Protein AF-A0A1B1A3A9-F1 (afdb_monomer)

Sequence (89 aa):
MTLRALIAGVSLCLIGQTALAEKPLADLIAESVGYVHVREGVILVEDEYDEYICRLNATDAAFDAKAAGQEIPEGALTSTCILLEEFDK

Organism: NCBI:txid1265309

Radius of gyration: 22.46 Å; Cα contacts (8 Å, |Δi|>4): 109; chains: 1; bounding box: 81×42×32 Å

Secondary structure (DSSP, 8-state):
------------------------HHHHHHH-SEEEEEETTEEEEE-SS-EEEEEEEE-HHHHHHHHTTPPPPTTSEEEEEEEHHHHT-

Solvent-accessible surface area (backbone atoms only — not comparable to full-atom values): 5638 Å² total; per-residue (Å²): 141,82,88,79,88,79,88,77,75,84,78,78,80,77,71,72,77,77,74,71,80,65,63,55,66,72,58,53,63,74,57,33,78,46,71,47,83,76,50,94,52,29,35,39,38,32,40,94,86,53,48,32,40,30,42,49,48,71,40,68,63,28,54,52,21,55,76,71,73,45,79,60,54,88,80,24,61,48,72,51,47,44,50,47,83,60,74,82,110

pLDDT: mean 81.2, std 17.97, range [38.97, 96.75]

Structure (mmCIF, N/CA/C/O backbone):
data_AF-A0A1B1A3A9-F1
#
_entry.id   AF-A0A1B1A3A9-F1
#
loop_
_atom_site.group_PDB
_atom_site.id
_atom_site.type_symbol
_atom_site.label_atom_id
_atom_site.label_alt_id
_atom_site.label_comp_id
_atom_site.label_asym_id
_atom_site.label_entity_id
_atom_site.label_seq_id
_atom_site.pdbx_PDB_ins_code
_atom_site.Cartn_x
_atom_site.Cartn_y
_atom_site.Cartn_z
_atom_site.occupancy
_atom_site.B_iso_or_equiv
_atom_site.auth_seq_id
_atom_site.auth_comp_id
_atom_site.auth_asym_id
_atom_site.auth_atom_id
_atom_site.pdbx_PDB_model_num
ATOM 1 N N . MET A 1 1 ? 60.675 30.164 9.360 1.00 38.97 1 MET A N 1
ATOM 2 C CA . MET A 1 1 ? 59.743 29.330 8.572 1.00 38.97 1 MET A CA 1
ATOM 3 C C . MET A 1 1 ? 58.485 29.157 9.402 1.00 38.97 1 MET A C 1
ATOM 5 O O . MET A 1 1 ? 58.521 28.431 10.384 1.00 38.97 1 MET A O 1
ATOM 9 N N . THR A 1 2 ? 57.430 29.909 9.097 1.00 41.41 2 THR A N 1
ATOM 10 C CA . THR A 1 2 ? 56.159 29.874 9.832 1.00 41.41 2 THR A CA 1
ATOM 11 C C . THR A 1 2 ? 55.054 29.339 8.929 1.00 41.41 2 THR A C 1
ATOM 13 O O . THR A 1 2 ? 54.885 29.750 7.784 1.00 41.41 2 THR A O 1
ATOM 16 N N . LEU A 1 3 ? 54.377 28.348 9.494 1.00 45.72 3 LEU A N 1
ATOM 17 C CA . LEU A 1 3 ? 53.375 27.444 8.954 1.00 45.72 3 LEU A CA 1
ATOM 18 C C . LEU A 1 3 ? 52.162 28.200 8.380 1.00 45.72 3 LEU A C 1
ATOM 20 O O . LEU A 1 3 ? 51.558 29.017 9.074 1.00 45.72 3 LEU A O 1
ATOM 24 N N . ARG A 1 4 ? 51.768 27.899 7.137 1.00 50.22 4 ARG A N 1
ATOM 25 C CA . ARG A 1 4 ? 50.453 28.263 6.587 1.00 50.22 4 ARG A CA 1
ATOM 26 C C . ARG A 1 4 ? 49.685 26.982 6.290 1.00 50.22 4 ARG A C 1
ATOM 28 O O . ARG A 1 4 ? 49.932 26.320 5.289 1.00 50.22 4 ARG A O 1
ATOM 35 N N . ALA A 1 5 ? 48.789 26.638 7.208 1.00 57.97 5 ALA A N 1
ATOM 36 C CA . ALA A 1 5 ? 47.772 25.622 7.007 1.00 57.97 5 ALA A CA 1
ATOM 37 C C . ALA A 1 5 ? 46.761 26.131 5.968 1.00 57.97 5 ALA A C 1
ATOM 39 O O . ALA A 1 5 ? 46.157 27.186 6.153 1.00 57.97 5 ALA A O 1
ATOM 40 N N . LEU A 1 6 ? 46.589 25.384 4.881 1.00 53.75 6 LEU A N 1
ATOM 41 C CA . LEU A 1 6 ? 45.508 25.561 3.915 1.00 53.75 6 LEU A CA 1
ATOM 42 C C . LEU A 1 6 ? 44.676 24.280 3.945 1.00 53.75 6 LEU A C 1
ATOM 44 O O . LEU A 1 6 ? 45.002 23.289 3.300 1.00 53.75 6 LEU A O 1
ATOM 48 N N . ILE A 1 7 ? 43.628 24.306 4.766 1.00 60.81 7 ILE A N 1
ATOM 49 C CA . ILE A 1 7 ? 42.534 23.339 4.726 1.00 60.81 7 ILE A CA 1
ATOM 50 C C . ILE A 1 7 ? 41.599 23.837 3.625 1.00 60.81 7 ILE A C 1
ATOM 52 O O . ILE A 1 7 ? 40.941 24.861 3.795 1.00 60.81 7 ILE A O 1
ATOM 56 N N . ALA A 1 8 ? 41.572 23.151 2.485 1.00 57.16 8 ALA A N 1
ATOM 57 C CA . ALA A 1 8 ? 40.638 23.437 1.405 1.00 57.16 8 ALA A CA 1
ATOM 58 C C . ALA A 1 8 ? 39.692 22.244 1.223 1.00 57.16 8 ALA A C 1
ATOM 60 O O . ALA A 1 8 ? 40.073 21.216 0.676 1.00 57.16 8 ALA A O 1
ATOM 61 N N . GLY A 1 9 ? 38.482 22.429 1.759 1.00 51.88 9 GLY A N 1
ATOM 62 C CA . GLY A 1 9 ? 37.194 21.891 1.313 1.00 51.88 9 GLY A CA 1
ATOM 63 C C . GLY A 1 9 ? 37.137 20.446 0.829 1.00 51.88 9 GLY A C 1
ATOM 64 O O . GLY A 1 9 ? 37.358 20.169 -0.345 1.00 51.88 9 GLY A O 1
ATOM 65 N N . VAL A 1 10 ? 36.678 19.553 1.707 1.00 61.28 10 VAL A N 1
ATOM 66 C CA . VAL A 1 10 ? 36.024 18.305 1.297 1.00 61.28 10 VAL A CA 1
ATOM 67 C C . VAL A 1 10 ? 34.841 18.680 0.404 1.00 61.28 10 VAL A C 1
ATOM 69 O O . VAL A 1 10 ? 33.885 19.307 0.860 1.00 61.28 10 VAL A O 1
ATOM 72 N N . SER A 1 11 ? 34.937 18.340 -0.880 1.00 56.34 11 SER A N 1
ATOM 73 C CA . SER A 1 11 ? 33.820 18.421 -1.814 1.00 56.34 11 SER A CA 1
ATOM 74 C C . SER A 1 11 ? 32.772 17.416 -1.342 1.00 56.34 11 SER A C 1
ATOM 76 O O . SER A 1 11 ? 32.970 16.203 -1.433 1.00 56.34 11 SER A O 1
ATOM 78 N N . LEU A 1 12 ? 31.709 17.932 -0.724 1.00 51.59 12 LEU A N 1
ATOM 79 C CA . LEU A 1 12 ? 30.560 17.156 -0.283 1.00 51.59 12 LEU A CA 1
ATOM 80 C C . LEU A 1 12 ? 29.959 16.518 -1.538 1.00 51.59 12 LEU A C 1
ATOM 82 O O . LEU A 1 12 ? 29.360 17.203 -2.366 1.00 51.59 12 LEU A O 1
ATOM 86 N N . CYS A 1 13 ? 30.181 15.216 -1.706 1.00 50.50 13 CYS A N 1
ATOM 87 C CA . CYS A 1 13 ? 29.519 14.410 -2.718 1.00 50.50 13 CYS A CA 1
ATOM 88 C C . CYS A 1 13 ? 28.021 14.396 -2.402 1.00 50.50 13 CYS A C 1
ATOM 90 O O . CYS A 1 13 ? 27.530 13.497 -1.727 1.00 50.50 13 CYS A O 1
ATOM 92 N N . LEU A 1 14 ? 27.293 15.408 -2.873 1.00 53.94 14 LE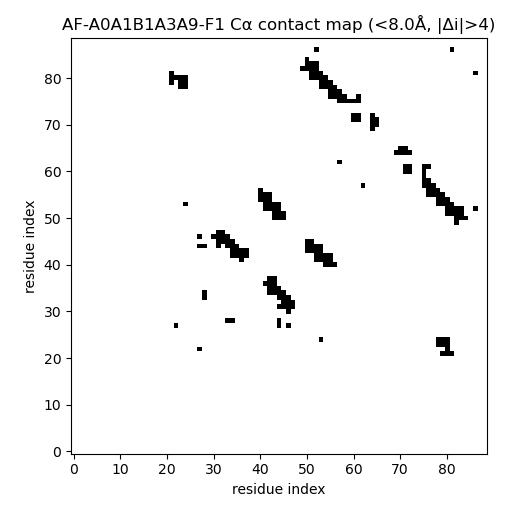U A N 1
ATOM 93 C CA . LEU A 1 14 ? 25.844 15.359 -3.006 1.00 53.94 14 LEU A CA 1
ATOM 94 C C . LEU A 1 14 ? 25.543 14.501 -4.243 1.00 53.94 14 LEU A C 1
ATOM 96 O O . LEU A 1 14 ? 25.131 14.993 -5.291 1.00 53.94 14 LEU A O 1
ATOM 100 N N . ILE A 1 15 ? 25.840 13.203 -4.150 1.00 58.06 15 ILE A N 1
ATOM 101 C CA . ILE A 1 15 ? 25.283 12.238 -5.091 1.00 58.06 15 ILE A CA 1
ATOM 102 C C . ILE A 1 15 ? 23.818 12.162 -4.696 1.00 58.06 15 ILE A C 1
ATOM 104 O O . ILE A 1 15 ? 23.482 11.688 -3.610 1.00 58.06 15 ILE A O 1
ATOM 108 N N . GLY A 1 16 ? 22.988 12.781 -5.533 1.00 44.84 16 GLY A N 1
ATOM 109 C CA . GLY A 1 16 ? 21.554 12.863 -5.350 1.00 44.84 16 GLY A CA 1
ATOM 110 C C . GLY A 1 16 ? 21.005 11.488 -5.018 1.00 44.84 16 GLY A C 1
ATOM 111 O O . GLY A 1 16 ? 21.178 10.538 -5.777 1.00 44.84 16 GLY A O 1
ATOM 112 N N . GLN A 1 17 ? 20.344 11.399 -3.870 1.00 47.09 17 GLN A N 1
ATOM 113 C CA . GLN A 1 17 ? 19.340 10.375 -3.668 1.00 47.09 17 GLN A CA 1
ATOM 114 C C . GLN A 1 17 ? 18.320 10.612 -4.781 1.00 47.09 17 GLN A C 1
ATOM 116 O O . GLN A 1 17 ? 17.595 11.607 -4.758 1.00 47.09 17 GLN A O 1
ATOM 121 N N . THR A 1 18 ? 18.327 9.769 -5.812 1.00 46.81 18 THR A N 1
ATOM 122 C CA . THR A 1 18 ? 17.171 9.632 -6.688 1.00 46.81 18 THR A CA 1
ATOM 123 C C . THR A 1 18 ? 16.063 9.128 -5.782 1.00 46.81 18 THR A C 1
ATOM 125 O O . TH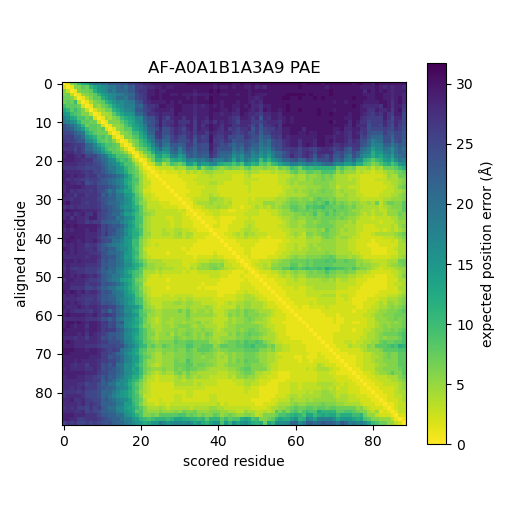R A 1 18 ? 15.981 7.936 -5.502 1.00 46.81 18 THR A O 1
ATOM 128 N N . ALA A 1 19 ? 15.288 10.057 -5.223 1.00 43.97 19 ALA A N 1
ATOM 129 C CA . ALA A 1 19 ? 14.005 9.741 -4.639 1.00 43.97 19 ALA A CA 1
ATOM 130 C C . ALA A 1 19 ? 13.188 9.159 -5.792 1.00 43.97 19 ALA A C 1
ATOM 132 O O . ALA A 1 19 ? 12.701 9.896 -6.650 1.00 43.97 19 ALA A O 1
ATOM 133 N N . LEU A 1 20 ? 13.183 7.832 -5.886 1.00 54.59 20 LEU A N 1
ATOM 134 C CA . LEU A 1 20 ? 12.306 7.103 -6.778 1.00 54.59 20 LEU A CA 1
ATOM 135 C C . LEU A 1 20 ? 10.904 7.520 -6.372 1.00 54.59 20 LEU A C 1
ATOM 137 O O . LEU A 1 20 ? 10.533 7.422 -5.203 1.00 54.59 20 LEU A O 1
ATOM 141 N N . ALA A 1 21 ? 10.199 8.152 -7.303 1.00 51.03 21 ALA A N 1
ATOM 142 C CA . ALA A 1 21 ? 8.866 8.646 -7.042 1.00 51.03 21 ALA A CA 1
ATOM 143 C C . ALA A 1 21 ? 7.997 7.435 -6.684 1.00 51.03 21 ALA A C 1
ATOM 145 O O . ALA A 1 21 ? 7.695 6.623 -7.556 1.00 51.03 21 ALA A O 1
ATOM 146 N N . GLU A 1 22 ? 7.647 7.294 -5.403 1.00 65.38 22 GLU A N 1
ATOM 147 C CA . GLU A 1 22 ? 6.694 6.285 -4.946 1.00 65.38 22 GLU A CA 1
ATOM 148 C C . GLU A 1 22 ? 5.385 6.518 -5.702 1.00 65.38 22 GLU A C 1
ATOM 150 O O . GLU A 1 22 ? 4.693 7.520 -5.496 1.00 65.38 22 GLU A O 1
ATOM 155 N N . LYS A 1 23 ? 5.074 5.617 -6.633 1.00 75.88 23 LYS A N 1
ATOM 156 C CA . LYS A 1 23 ? 3.831 5.675 -7.392 1.00 75.88 23 LYS A CA 1
ATOM 157 C C . LYS A 1 23 ? 2.687 5.301 -6.436 1.00 75.88 23 LYS A C 1
ATOM 159 O O . LYS A 1 23 ? 2.798 4.288 -5.736 1.00 75.88 23 LYS A O 1
ATOM 164 N N . PRO A 1 24 ? 1.609 6.100 -6.345 1.00 85.81 24 PRO A N 1
ATOM 165 C CA . PRO A 1 24 ? 0.478 5.768 -5.491 1.00 85.81 24 PRO A CA 1
ATOM 166 C C . PRO A 1 24 ? -0.091 4.393 -5.848 1.00 85.81 24 PRO A C 1
ATOM 168 O O . PRO A 1 24 ? -0.240 4.061 -7.022 1.00 85.81 24 PRO A O 1
ATOM 171 N N . LEU A 1 25 ? -0.474 3.606 -4.839 1.00 88.00 25 LEU A N 1
ATOM 172 C CA . LEU A 1 25 ? -1.051 2.276 -5.062 1.00 88.00 25 LEU A CA 1
ATOM 173 C C . LEU A 1 25 ? -2.265 2.313 -5.998 1.00 88.00 25 LEU A C 1
ATOM 175 O O . LEU A 1 25 ? -2.442 1.406 -6.801 1.00 88.00 25 LEU A O 1
ATOM 179 N N . ALA A 1 26 ? -3.109 3.342 -5.890 1.00 88.88 26 ALA A N 1
ATOM 180 C CA . ALA A 1 26 ? -4.289 3.475 -6.740 1.00 88.88 26 ALA A CA 1
ATOM 181 C C . ALA A 1 26 ? -3.922 3.521 -8.231 1.00 88.88 26 ALA A C 1
ATOM 183 O O . ALA A 1 26 ? -4.581 2.867 -9.037 1.00 88.88 26 ALA A O 1
ATOM 184 N N . ASP A 1 27 ? -2.844 4.228 -8.569 1.00 90.12 27 ASP A N 1
ATOM 185 C CA . ASP A 1 27 ? -2.354 4.346 -9.941 1.00 90.12 27 ASP A CA 1
ATOM 186 C C . ASP A 1 27 ? -1.741 3.019 -10.405 1.00 90.12 27 ASP A C 1
ATOM 188 O O . ASP A 1 27 ? -2.046 2.545 -11.496 1.00 90.12 27 ASP A O 1
ATOM 192 N N . LEU A 1 28 ? -0.960 2.361 -9.538 1.00 91.19 28 LEU A N 1
ATOM 193 C CA . LEU A 1 28 ? -0.390 1.038 -9.821 1.00 91.19 28 LEU A CA 1
ATOM 194 C C . LEU A 1 28 ? -1.469 -0.009 -10.103 1.00 91.19 28 LEU A C 1
ATOM 196 O O . LEU A 1 28 ? -1.347 -0.773 -11.050 1.00 91.19 28 LEU A O 1
ATOM 200 N N . ILE A 1 29 ? -2.549 -0.037 -9.321 1.00 90.31 29 ILE A N 1
ATOM 201 C CA . ILE A 1 29 ? -3.654 -0.975 -9.553 1.00 90.31 29 ILE A CA 1
ATOM 202 C C . ILE A 1 29 ? -4.410 -0.633 -10.841 1.00 90.31 29 ILE A C 1
ATOM 204 O O . ILE A 1 29 ? -4.797 -1.544 -11.572 1.00 90.31 29 ILE A O 1
ATOM 208 N N . ALA A 1 30 ? -4.615 0.652 -11.140 1.00 90.81 30 ALA A N 1
ATOM 209 C CA . ALA A 1 30 ? -5.306 1.078 -12.355 1.00 90.81 30 ALA A CA 1
ATOM 210 C C . ALA A 1 30 ? -4.540 0.714 -13.638 1.00 90.81 30 ALA A C 1
ATOM 212 O O . ALA A 1 30 ? -5.167 0.398 -14.648 1.00 90.81 30 ALA A O 1
ATOM 213 N N . GLU A 1 31 ? -3.209 0.749 -13.587 1.00 90.44 31 GLU A N 1
ATOM 214 C CA . GLU A 1 31 ? -2.317 0.427 -14.708 1.00 90.44 31 GLU A CA 1
ATOM 215 C C . GLU A 1 31 ? -1.840 -1.036 -14.703 1.00 90.44 31 GLU A C 1
ATOM 217 O O . GLU A 1 31 ? -1.179 -1.470 -15.645 1.00 90.44 31 GLU A O 1
ATOM 222 N N . SER A 1 32 ? -2.180 -1.809 -13.666 1.00 90.69 32 SER A N 1
ATOM 223 C CA . SER A 1 32 ? -1.712 -3.187 -13.526 1.00 90.69 32 SER A CA 1
ATOM 224 C C . SER A 1 32 ? -2.266 -4.117 -14.606 1.00 90.69 32 SER A C 1
ATOM 226 O O . SER A 1 32 ? -3.449 -4.086 -14.958 1.00 90.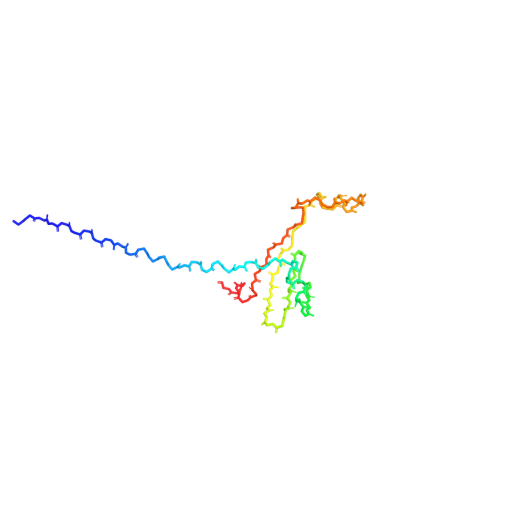69 32 SER A O 1
ATOM 228 N N . VAL A 1 33 ? -1.408 -5.022 -15.069 1.00 93.50 33 VAL A N 1
ATOM 229 C CA . VAL A 1 33 ? -1.805 -6.220 -15.819 1.00 93.50 33 VAL A CA 1
ATOM 230 C C . VAL A 1 33 ? -2.336 -7.279 -14.848 1.00 93.50 33 VAL A C 1
ATOM 232 O O . VAL A 1 33 ? -3.235 -8.055 -15.187 1.00 93.50 33 VAL A O 1
ATOM 235 N N . GLY A 1 34 ? -1.826 -7.283 -13.614 1.00 91.94 34 GLY A N 1
ATOM 236 C CA . GLY A 1 34 ? -2.295 -8.144 -12.541 1.00 91.94 34 GLY A CA 1
ATOM 237 C C . GLY A 1 34 ? -1.661 -7.817 -11.193 1.00 91.94 34 GLY A C 1
ATOM 238 O O . GLY A 1 34 ? -0.751 -7.002 -11.073 1.00 91.94 34 GLY A O 1
ATOM 239 N N . TYR A 1 35 ? -2.161 -8.471 -10.147 1.00 92.50 35 TYR A N 1
ATOM 240 C CA . TYR A 1 35 ? -1.529 -8.454 -8.834 1.00 92.50 35 TYR A CA 1
ATOM 241 C C . TYR A 1 35 ? -1.711 -9.801 -8.135 1.00 92.50 35 TYR A C 1
ATOM 243 O O . TYR A 1 35 ? -2.733 -10.477 -8.293 1.00 92.50 35 TYR A O 1
ATOM 251 N N . VAL A 1 36 ? -0.730 -10.182 -7.320 1.00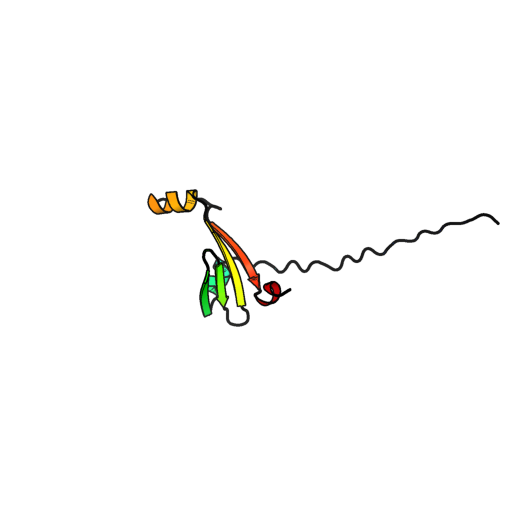 94.06 36 VAL A N 1
ATOM 252 C CA . VAL A 1 36 ? -0.747 -11.409 -6.523 1.00 94.06 36 VAL A CA 1
ATOM 253 C C . VAL A 1 36 ? -0.531 -11.102 -5.046 1.00 94.06 36 VAL A C 1
ATOM 255 O O . VAL A 1 36 ? 0.281 -10.266 -4.649 1.00 94.06 36 VAL A O 1
ATOM 258 N N . HIS A 1 37 ? -1.284 -11.798 -4.198 1.00 93.62 37 HIS A N 1
ATOM 259 C CA . HIS A 1 37 ? -1.094 -11.743 -2.756 1.00 93.62 37 HIS A CA 1
ATOM 260 C C . HIS A 1 37 ? 0.136 -12.566 -2.357 1.00 93.62 37 HIS A C 1
ATOM 262 O O . HIS A 1 37 ? 0.159 -13.782 -2.551 1.00 93.62 37 HIS A O 1
ATOM 268 N N . VAL A 1 38 ? 1.132 -11.911 -1.757 1.00 92.81 38 VAL A N 1
ATOM 269 C CA . VAL A 1 38 ? 2.371 -12.556 -1.294 1.00 92.81 38 VAL A CA 1
ATOM 270 C C . VAL A 1 38 ? 2.186 -13.075 0.130 1.00 92.81 38 VAL A C 1
ATOM 272 O O . VAL A 1 38 ? 2.439 -14.243 0.423 1.00 92.81 38 VAL A O 1
ATOM 275 N N . ARG A 1 39 ? 1.736 -12.194 1.029 1.00 92.25 39 ARG A N 1
ATOM 276 C CA . ARG A 1 39 ? 1.418 -12.487 2.432 1.00 92.25 39 ARG A CA 1
ATOM 277 C C . ARG A 1 39 ? 0.514 -11.396 2.996 1.00 92.25 39 ARG A C 1
ATOM 279 O O . ARG A 1 39 ? 0.257 -10.396 2.336 1.00 92.25 39 ARG A O 1
ATOM 286 N N . GLU A 1 40 ? 0.102 -11.556 4.247 1.00 91.75 40 GLU A N 1
ATOM 287 C CA . GLU A 1 40 ? -0.730 -10.569 4.931 1.00 91.75 40 GLU A CA 1
ATOM 288 C C . GLU A 1 40 ? -0.141 -9.151 4.843 1.00 91.75 40 GLU A C 1
ATOM 290 O O . GLU A 1 40 ? 1.024 -8.913 5.181 1.00 91.75 40 GLU A O 1
ATOM 295 N N . GLY A 1 41 ? -0.955 -8.225 4.327 1.00 91.06 41 GLY A N 1
ATOM 296 C CA . GLY A 1 41 ? -0.578 -6.828 4.122 1.00 91.06 41 GLY A CA 1
ATOM 297 C C . GLY A 1 41 ? 0.479 -6.598 3.039 1.00 91.06 41 GLY A C 1
ATOM 298 O O . GLY A 1 41 ? 1.013 -5.497 2.973 1.00 91.06 41 GLY A O 1
ATOM 299 N N . VAL A 1 42 ? 0.817 -7.588 2.205 1.00 93.38 42 VAL A N 1
ATOM 300 C CA . VAL A 1 42 ? 1.808 -7.440 1.128 1.00 93.38 42 VAL A CA 1
ATOM 301 C C . VAL A 1 42 ? 1.306 -8.059 -0.172 1.00 93.38 42 VAL A C 1
ATOM 303 O O . VAL A 1 42 ? 1.007 -9.255 -0.246 1.00 93.38 42 VAL A O 1
ATOM 306 N N . ILE A 1 43 ? 1.284 -7.243 -1.220 1.00 94.69 43 ILE A N 1
ATOM 307 C CA . ILE A 1 43 ? 0.946 -7.657 -2.581 1.00 94.69 43 ILE A CA 1
ATOM 308 C C . ILE A 1 43 ? 2.103 -7.342 -3.526 1.00 94.69 43 ILE A C 1
ATOM 310 O O . ILE A 1 43 ? 2.859 -6.398 -3.294 1.00 94.69 43 ILE A O 1
ATOM 314 N N . LEU A 1 44 ? 2.219 -8.136 -4.581 1.00 94.44 44 LEU A N 1
ATOM 315 C CA . LEU A 1 44 ? 3.032 -7.831 -5.748 1.00 94.44 44 LEU A CA 1
ATOM 316 C C . LEU A 1 44 ? 2.078 -7.363 -6.850 1.00 94.44 44 LEU A C 1
ATOM 318 O O . LEU A 1 44 ? 1.076 -8.030 -7.105 1.00 94.44 44 LEU A O 1
ATOM 322 N N . VAL A 1 45 ? 2.360 -6.215 -7.448 1.00 94.69 45 VAL A N 1
ATOM 323 C CA . VAL A 1 45 ? 1.607 -5.631 -8.559 1.00 94.69 45 VAL A CA 1
ATOM 324 C C . VAL A 1 45 ? 2.510 -5.636 -9.781 1.00 94.69 45 VAL A C 1
ATOM 326 O O . VAL A 1 45 ? 3.653 -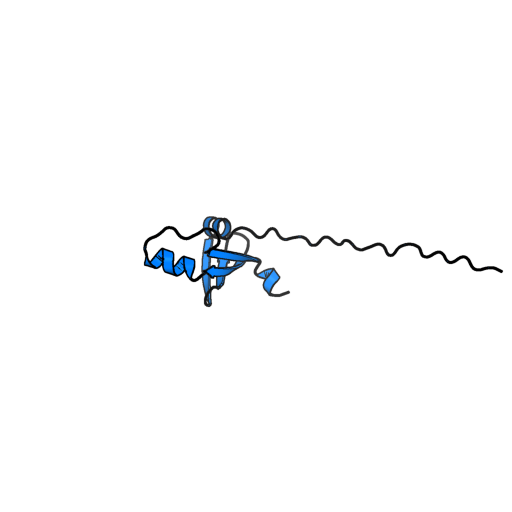5.199 -9.696 1.00 94.69 45 VAL A O 1
ATOM 329 N N . GLU A 1 46 ? 1.996 -6.126 -10.898 1.00 93.81 46 GLU A N 1
ATOM 330 C CA . GLU A 1 46 ? 2.704 -6.194 -12.173 1.00 93.81 46 GLU A CA 1
ATOM 331 C C . GLU A 1 46 ? 2.009 -5.235 -13.142 1.00 93.81 46 GLU A C 1
ATOM 333 O O . GLU A 1 46 ? 0.792 -5.333 -13.348 1.00 93.81 46 GLU A O 1
ATOM 338 N N . ASP A 1 47 ? 2.759 -4.300 -13.721 1.00 90.88 47 ASP A N 1
ATOM 339 C CA . ASP A 1 47 ? 2.301 -3.529 -14.877 1.00 90.88 47 ASP A CA 1
ATOM 340 C C . ASP A 1 47 ? 2.911 -4.089 -16.179 1.00 90.88 47 ASP A C 1
ATOM 342 O O . ASP A 1 47 ? 3.383 -5.225 -16.220 1.00 90.88 47 ASP A O 1
ATOM 346 N N . GLU A 1 48 ? 2.811 -3.356 -17.290 1.00 89.25 48 GLU A N 1
ATOM 347 C CA . GLU A 1 48 ? 3.340 -3.814 -18.583 1.00 89.25 48 GLU A CA 1
ATOM 348 C C . GLU A 1 48 ? 4.877 -3.911 -18.634 1.00 89.25 48 GLU A C 1
ATOM 350 O O . GLU A 1 48 ? 5.412 -4.591 -19.516 1.00 89.25 48 GLU A O 1
ATOM 355 N N . TYR A 1 49 ? 5.583 -3.218 -17.739 1.00 89.06 49 TYR A N 1
ATOM 356 C CA . TYR A 1 49 ? 7.030 -3.008 -17.804 1.00 89.06 49 TYR A CA 1
ATOM 357 C C . TYR A 1 49 ? 7.756 -3.409 -16.518 1.00 89.06 49 TYR A C 1
ATOM 359 O O . TYR A 1 49 ? 8.872 -3.920 -16.604 1.00 89.06 49 TYR A O 1
ATOM 367 N N . ASP A 1 50 ? 7.133 -3.193 -15.361 1.00 91.50 50 ASP A N 1
ATOM 368 C CA . ASP A 1 50 ? 7.756 -3.240 -14.045 1.00 91.50 50 ASP A CA 1
ATOM 369 C C . ASP A 1 50 ? 6.923 -4.051 -13.033 1.00 91.50 50 ASP A C 1
ATOM 371 O O . ASP A 1 50 ? 5.705 -4.229 -13.150 1.00 91.50 50 ASP A O 1
ATOM 375 N N . GLU A 1 51 ? 7.600 -4.506 -11.977 1.00 92.19 51 GLU A N 1
ATOM 376 C CA . GLU A 1 51 ? 7.003 -5.217 -10.846 1.00 92.19 51 GLU A CA 1
ATOM 377 C C . GLU A 1 51 ? 7.199 -4.414 -9.555 1.00 92.19 51 GLU A C 1
ATOM 379 O O . GLU A 1 51 ? 8.305 -3.968 -9.235 1.00 92.19 51 GLU A O 1
ATOM 384 N N . TYR A 1 52 ? 6.130 -4.258 -8.774 1.00 93.75 52 TYR A N 1
ATOM 385 C CA . TYR A 1 52 ? 6.113 -3.460 -7.551 1.00 93.75 52 TYR A CA 1
ATOM 386 C C . TYR A 1 52 ? 5.659 -4.291 -6.360 1.00 93.75 52 TYR A C 1
ATOM 388 O O . TYR A 1 52 ? 4.595 -4.909 -6.384 1.00 93.75 52 TYR A O 1
ATOM 396 N N . ILE A 1 53 ? 6.414 -4.246 -5.263 1.00 93.12 53 ILE A N 1
ATOM 397 C CA . ILE A 1 53 ? 5.986 -4.814 -3.986 1.00 93.12 53 ILE A CA 1
ATOM 398 C C . ILE A 1 53 ? 5.374 -3.715 -3.115 1.00 93.12 53 ILE A C 1
ATOM 400 O O . ILE A 1 53 ? 6.015 -2.724 -2.762 1.00 93.12 53 ILE A O 1
ATOM 404 N N . CYS A 1 54 ? 4.107 -3.897 -2.756 1.00 93.31 54 CYS A N 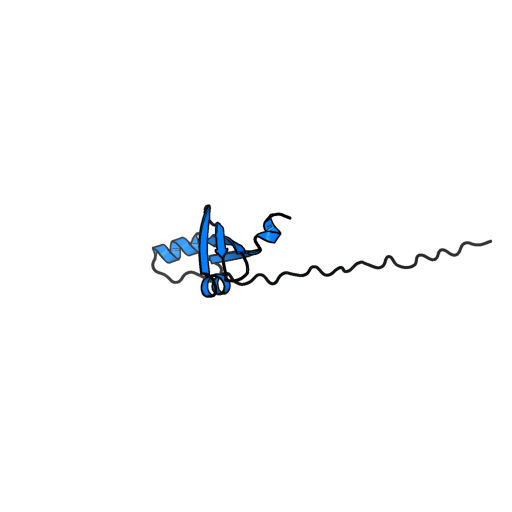1
ATOM 405 C CA . CYS A 1 54 ? 3.335 -2.940 -1.978 1.00 93.31 54 CYS A CA 1
ATOM 406 C C . CYS A 1 54 ? 2.994 -3.510 -0.602 1.00 93.31 54 CYS A C 1
ATOM 408 O O . CYS A 1 54 ? 2.349 -4.556 -0.490 1.00 93.31 54 CYS A O 1
ATOM 410 N N . ARG A 1 55 ? 3.363 -2.786 0.459 1.00 93.69 55 ARG A N 1
ATOM 411 C CA . ARG A 1 55 ? 2.873 -3.027 1.818 1.00 93.69 55 ARG A CA 1
ATOM 412 C C . ARG A 1 55 ? 1.638 -2.176 2.071 1.00 93.69 55 ARG A C 1
ATOM 414 O O . ARG A 1 55 ? 1.704 -0.952 2.003 1.00 93.69 55 ARG A O 1
ATOM 421 N N . LEU A 1 56 ? 0.543 -2.830 2.418 1.00 93.31 56 LEU A N 1
ATOM 422 C CA . LEU A 1 56 ? -0.731 -2.226 2.777 1.00 93.31 56 LEU A CA 1
ATOM 423 C C . LEU A 1 56 ? -0.863 -2.180 4.294 1.00 93.31 56 LEU A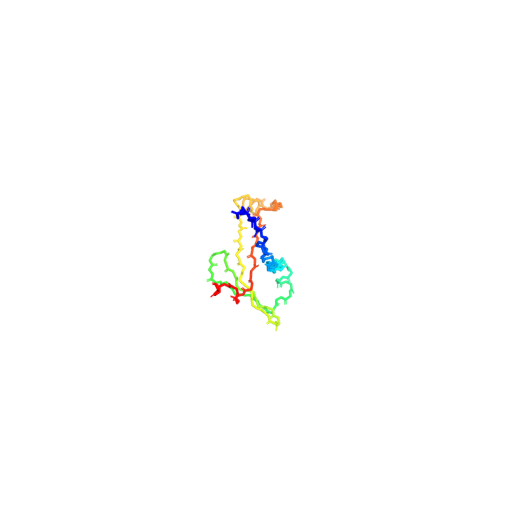 C 1
ATOM 425 O O . LEU A 1 56 ? -0.465 -3.118 4.987 1.00 93.31 56 LEU A O 1
ATOM 429 N N . ASN A 1 57 ? -1.442 -1.103 4.807 1.00 93.50 57 ASN A N 1
ATOM 430 C CA . ASN A 1 57 ? -1.728 -0.973 6.223 1.00 93.50 57 ASN A CA 1
ATOM 431 C C . ASN A 1 57 ? -3.127 -0.397 6.428 1.00 93.50 57 ASN A C 1
ATOM 433 O O . ASN A 1 57 ? -3.520 0.559 5.756 1.00 93.50 57 ASN A O 1
ATOM 437 N N . ALA A 1 58 ? -3.859 -0.985 7.365 1.00 92.62 58 ALA A N 1
ATOM 438 C CA . ALA A 1 58 ? -5.202 -0.578 7.736 1.00 92.62 58 ALA A CA 1
ATOM 439 C C . ALA A 1 58 ? -5.255 -0.414 9.253 1.00 92.62 58 ALA A C 1
ATOM 441 O O . ALA A 1 58 ? -4.791 -1.282 9.990 1.00 92.62 58 ALA A O 1
ATOM 442 N N . THR A 1 59 ? -5.795 0.707 9.717 1.00 94.25 59 THR A N 1
ATOM 443 C CA . THR A 1 59 ? -5.992 0.947 11.149 1.00 94.25 59 THR A CA 1
ATOM 444 C C . THR A 1 59 ? -7.292 0.308 11.630 1.00 94.25 59 THR A C 1
ATOM 446 O O . THR A 1 59 ? -8.204 0.063 10.838 1.00 94.25 59 THR A O 1
ATOM 449 N N . ASP A 1 60 ? -7.426 0.108 12.943 1.00 95.00 60 ASP A N 1
ATOM 450 C CA . ASP A 1 60 ? -8.675 -0.367 13.560 1.00 95.00 60 ASP A CA 1
ATOM 451 C C . ASP A 1 60 ? -9.875 0.504 13.158 1.00 95.00 60 ASP A C 1
ATOM 453 O O . ASP A 1 60 ? -10.948 -0.009 12.854 1.00 95.00 60 ASP A O 1
ATOM 457 N N . ALA A 1 61 ? -9.664 1.817 13.015 1.00 93.38 61 ALA A N 1
ATOM 458 C CA . ALA A 1 61 ? -10.693 2.746 12.557 1.00 93.38 61 ALA A CA 1
ATOM 459 C C . ALA A 1 61 ? -11.216 2.426 11.142 1.00 93.38 61 ALA A C 1
ATOM 461 O O . ALA A 1 61 ? -12.393 2.654 10.864 1.00 93.38 61 ALA A O 1
ATOM 462 N N . ALA A 1 62 ? -10.378 1.886 10.248 1.00 93.69 62 ALA A N 1
ATOM 463 C CA . ALA A 1 62 ? -10.831 1.436 8.932 1.00 93.69 62 ALA A CA 1
ATOM 464 C C . ALA A 1 62 ? -11.736 0.201 9.041 1.00 93.69 62 ALA A C 1
ATOM 466 O O . ALA A 1 62 ? -12.764 0.124 8.362 1.00 93.69 62 ALA A O 1
ATOM 467 N N . PHE A 1 63 ? -11.374 -0.751 9.904 1.00 93.81 63 PHE A N 1
ATOM 468 C CA . PHE A 1 63 ? -12.162 -1.962 10.128 1.00 93.81 63 PHE A CA 1
ATOM 469 C C . PHE A 1 63 ? -13.499 -1.649 10.802 1.00 93.81 63 PHE A C 1
ATOM 471 O O . PHE A 1 63 ? -14.536 -2.127 10.338 1.00 93.81 63 PHE A O 1
ATOM 478 N N . ASP A 1 64 ? -13.493 -0.789 11.820 1.00 96.19 64 ASP A N 1
ATOM 479 C CA . ASP A 1 64 ? -14.695 -0.346 12.526 1.00 96.19 64 ASP A CA 1
ATOM 480 C C . ASP A 1 64 ? -15.654 0.394 11.587 1.00 96.19 64 ASP A C 1
ATOM 482 O O . ASP A 1 64 ? -16.842 0.062 11.524 1.00 96.19 64 ASP A O 1
ATOM 486 N N . ALA A 1 65 ? -15.140 1.338 10.788 1.00 94.56 65 ALA A N 1
ATOM 487 C CA . ALA A 1 65 ? -15.942 2.056 9.799 1.00 94.56 65 ALA A CA 1
ATOM 488 C C . ALA A 1 65 ? -16.549 1.094 8.767 1.00 94.56 65 ALA A C 1
ATOM 490 O O . ALA A 1 65 ? -17.746 1.162 8.476 1.00 94.56 65 ALA A O 1
ATOM 491 N N . LYS A 1 66 ? -15.760 0.132 8.266 1.00 93.94 66 LYS A N 1
ATOM 492 C CA . LYS A 1 66 ? -16.249 -0.873 7.316 1.00 93.94 66 LYS A CA 1
ATOM 493 C C . LYS A 1 66 ? -17.334 -1.765 7.925 1.00 93.94 66 LYS A C 1
ATOM 495 O O . LYS A 1 66 ? -18.330 -2.031 7.251 1.00 93.94 66 LYS A O 1
ATOM 500 N N . ALA A 1 67 ? -17.161 -2.208 9.169 1.00 95.75 67 ALA A N 1
ATOM 501 C CA . ALA A 1 67 ? -18.132 -3.036 9.883 1.00 95.75 67 ALA A CA 1
ATOM 502 C C . ALA A 1 67 ? -19.440 -2.281 10.173 1.00 95.75 67 ALA A C 1
ATOM 504 O O . ALA A 1 67 ? -20.521 -2.864 10.093 1.00 95.75 67 ALA A O 1
ATOM 505 N N . ALA A 1 68 ? -19.351 -0.977 10.445 1.00 96.12 68 ALA A N 1
ATOM 506 C CA . ALA A 1 68 ? -20.497 -0.098 10.658 1.00 96.12 68 ALA A CA 1
ATOM 507 C C . ALA A 1 68 ? -21.171 0.380 9.353 1.00 96.12 68 ALA A C 1
ATOM 509 O O . ALA A 1 68 ? -22.199 1.056 9.415 1.00 96.12 68 ALA A O 1
ATOM 510 N N . GLY A 1 69 ? -20.613 0.057 8.178 1.00 96.06 69 GLY A N 1
ATOM 511 C CA . GLY A 1 69 ? -21.103 0.548 6.884 1.00 96.06 69 GLY A CA 1
ATOM 512 C C . GLY A 1 69 ? -20.892 2.052 6.677 1.00 96.06 69 GLY A C 1
ATOM 513 O O . GLY A 1 69 ? -21.634 2.680 5.924 1.00 96.06 69 GLY A O 1
ATOM 514 N N . GLN A 1 70 ? -19.914 2.629 7.370 1.00 96.75 70 GLN A N 1
ATOM 515 C CA . GLN A 1 70 ? -19.552 4.039 7.311 1.00 96.75 70 GLN A CA 1
ATOM 516 C C . GLN A 1 70 ? -18.416 4.278 6.313 1.00 96.75 70 GLN A C 1
ATOM 518 O O . GLN A 1 70 ? -17.725 3.353 5.878 1.00 96.75 70 GLN A O 1
ATOM 523 N N . GLU A 1 71 ? -18.234 5.543 5.947 1.00 95.38 71 GLU A N 1
ATOM 524 C CA . GLU A 1 71 ? -17.082 5.975 5.166 1.00 95.38 71 GLU A CA 1
ATOM 525 C C . GLU A 1 71 ? -15.787 5.740 5.954 1.00 95.38 71 GLU A C 1
ATOM 527 O O . GLU A 1 71 ? -15.718 6.008 7.155 1.00 95.38 71 GLU A O 1
ATOM 532 N N . ILE A 1 72 ? -14.768 5.208 5.278 1.00 93.94 72 ILE A N 1
ATOM 533 C CA . ILE A 1 72 ? -13.465 4.948 5.891 1.00 93.94 72 ILE A CA 1
ATOM 534 C C . ILE A 1 72 ? -12.738 6.290 6.060 1.00 93.94 72 ILE A C 1
ATOM 536 O O . ILE A 1 72 ? -12.609 7.017 5.075 1.00 93.94 72 ILE A O 1
ATOM 540 N N . PRO A 1 73 ? -12.238 6.625 7.265 1.00 92.56 73 PRO A N 1
ATOM 541 C CA . PRO A 1 73 ? -11.533 7.882 7.486 1.00 92.56 73 PRO A CA 1
ATOM 542 C C . PRO A 1 73 ? -10.289 8.021 6.605 1.00 92.56 73 PRO A C 1
ATOM 544 O O . PRO A 1 73 ? -9.574 7.048 6.349 1.00 92.56 73 PRO A O 1
ATOM 547 N N . GLU A 1 74 ? -9.984 9.251 6.196 1.00 91.25 74 GLU A N 1
ATOM 548 C CA . GLU A 1 74 ? -8.749 9.550 5.472 1.00 91.25 74 GLU A CA 1
ATOM 549 C C . GLU A 1 74 ? -7.520 9.121 6.293 1.00 91.25 74 GLU A C 1
ATOM 551 O O . GLU A 1 74 ? -7.466 9.299 7.512 1.00 91.25 74 GLU A O 1
ATOM 556 N N . GLY A 1 75 ? -6.543 8.496 5.632 1.00 88.38 75 GLY A N 1
ATOM 557 C CA . GLY A 1 75 ? -5.338 7.971 6.280 1.00 88.38 75 GLY A CA 1
ATOM 558 C C . GLY A 1 75 ? -5.543 6.695 7.107 1.00 88.38 75 GLY A C 1
ATOM 559 O O . GLY A 1 75 ? -4.564 6.140 7.604 1.00 88.38 75 GLY A O 1
ATOM 560 N N . ALA A 1 76 ? -6.772 6.180 7.236 1.00 91.25 76 ALA A N 1
ATOM 561 C CA . ALA A 1 76 ? -7.019 4.890 7.885 1.00 91.25 76 ALA A CA 1
ATOM 562 C C . ALA A 1 76 ? -6.568 3.699 7.018 1.00 91.25 76 ALA A C 1
ATOM 564 O O . ALA A 1 76 ? -6.322 2.614 7.543 1.00 91.25 76 ALA A O 1
ATOM 565 N N . LEU A 1 77 ? -6.418 3.920 5.709 1.00 91.00 77 LEU A N 1
ATOM 566 C CA . LEU A 1 77 ? -5.759 3.019 4.768 1.00 91.00 77 LEU A CA 1
ATOM 567 C C . LEU A 1 77 ? -4.515 3.712 4.219 1.00 91.00 77 LEU A C 1
ATOM 569 O O . LEU A 1 77 ? -4.586 4.847 3.752 1.00 91.00 77 LEU A O 1
ATOM 573 N N . THR A 1 78 ? -3.380 3.026 4.264 1.00 92.56 78 THR A N 1
ATOM 574 C CA . THR A 1 78 ? -2.115 3.517 3.712 1.00 92.56 78 THR A CA 1
ATOM 575 C C . THR A 1 78 ? -1.411 2.412 2.944 1.00 92.56 78 THR A C 1
ATOM 577 O O . THR A 1 78 ? -1.656 1.220 3.151 1.00 92.56 78 THR A O 1
ATOM 580 N N . SER A 1 79 ? -0.521 2.815 2.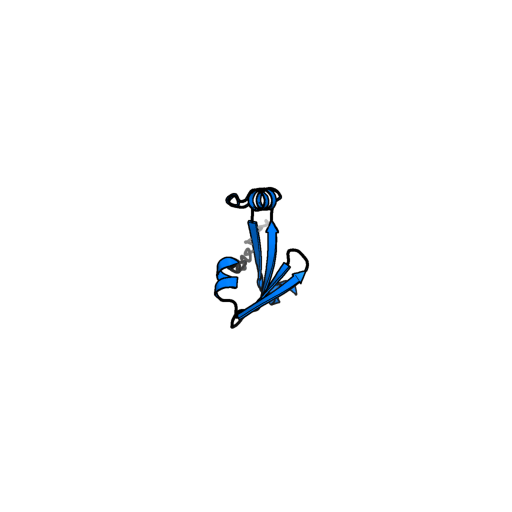048 1.00 92.06 79 SER A N 1
ATOM 581 C CA . SER A 1 79 ? 0.283 1.900 1.254 1.00 92.06 79 SER A CA 1
ATOM 582 C C . SER A 1 79 ? 1.666 2.479 1.016 1.00 92.06 79 SER A C 1
ATOM 584 O O . SER A 1 79 ? 1.796 3.679 0.787 1.00 92.06 79 SER A O 1
ATOM 586 N N . THR A 1 80 ? 2.670 1.615 1.005 1.00 91.94 80 THR A N 1
ATOM 587 C CA . THR A 1 80 ? 4.027 1.937 0.557 1.00 91.94 80 THR A CA 1
ATOM 588 C C . THR A 1 80 ? 4.394 0.945 -0.532 1.00 91.94 80 THR A C 1
ATOM 590 O O . THR A 1 80 ? 4.310 -0.258 -0.289 1.00 91.94 80 THR A O 1
ATOM 593 N N . CYS A 1 81 ? 4.774 1.436 -1.706 1.00 91.88 81 CYS A N 1
ATOM 594 C CA . CYS A 1 81 ? 5.104 0.620 -2.869 1.00 91.88 81 CYS A CA 1
ATOM 595 C C . CYS A 1 81 ? 6.515 0.950 -3.342 1.00 91.88 81 CYS A C 1
ATOM 597 O O . CYS A 1 81 ? 6.855 2.123 -3.477 1.00 91.88 81 CYS A O 1
ATOM 599 N N . ILE A 1 82 ? 7.309 -0.084 -3.603 1.00 91.25 82 ILE A N 1
ATOM 600 C CA . ILE A 1 82 ? 8.658 0.034 -4.164 1.00 91.25 82 ILE A CA 1
ATOM 601 C C . ILE A 1 82 ? 8.796 -0.920 -5.349 1.00 91.25 82 ILE A C 1
ATOM 603 O O . ILE A 1 82 ? 8.068 -1.913 -5.426 1.00 91.25 82 ILE A O 1
ATOM 607 N N . LEU A 1 83 ? 9.740 -0.641 -6.245 1.00 91.62 83 LEU A N 1
ATOM 608 C CA . LEU A 1 83 ? 10.108 -1.582 -7.301 1.00 91.62 83 LEU A CA 1
ATOM 609 C C . LEU A 1 83 ? 10.668 -2.865 -6.681 1.00 91.62 83 LEU A C 1
ATOM 611 O O . LEU A 1 83 ? 11.448 -2.816 -5.725 1.00 91.62 83 LEU A O 1
ATOM 615 N N . LEU A 1 84 ? 10.296 -4.020 -7.230 1.00 88.88 84 LEU A N 1
ATOM 616 C CA . LEU A 1 84 ? 10.783 -5.306 -6.735 1.00 88.88 84 LEU A CA 1
ATOM 617 C C . LEU A 1 84 ? 12.315 -5.389 -6.817 1.00 88.88 84 LEU A C 1
ATOM 619 O O . LEU A 1 84 ? 12.951 -5.863 -5.881 1.00 88.88 84 LEU A O 1
ATOM 623 N N . GLU A 1 85 ? 12.918 -4.834 -7.871 1.00 86.56 85 GLU A N 1
ATOM 624 C CA . GLU A 1 85 ? 14.378 -4.776 -8.043 1.00 86.56 85 GLU A CA 1
ATOM 625 C C . GLU A 1 85 ? 15.118 -4.003 -6.934 1.00 86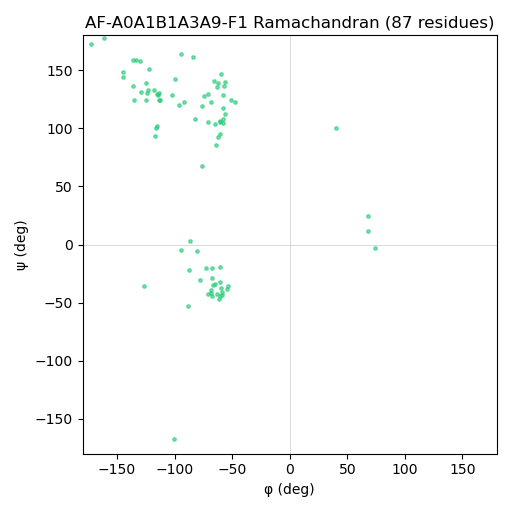.56 85 GLU A C 1
ATOM 627 O O . GLU A 1 85 ? 16.336 -4.130 -6.774 1.00 86.56 85 GLU A O 1
ATOM 632 N N . GLU A 1 86 ? 14.414 -3.154 -6.185 1.00 83.62 86 GLU A N 1
ATOM 633 C CA . GLU A 1 86 ? 14.974 -2.417 -5.051 1.00 83.62 86 GLU A CA 1
ATOM 634 C C . GLU A 1 86 ? 14.889 -3.198 -3.746 1.00 83.62 86 GLU A C 1
ATOM 636 O O . GLU A 1 86 ? 15.666 -2.931 -2.834 1.00 83.62 86 GLU A O 1
ATOM 641 N N . PHE A 1 87 ? 13.980 -4.169 -3.655 1.00 75.69 87 PHE A N 1
ATOM 642 C CA . PHE A 1 87 ? 13.831 -5.001 -2.467 1.00 75.69 87 PHE A CA 1
ATOM 643 C C . PHE A 1 87 ? 15.046 -5.916 -2.236 1.00 75.69 87 PHE A C 1
ATOM 645 O O . PHE A 1 87 ? 15.360 -6.238 -1.091 1.00 75.69 87 PHE A O 1
ATOM 652 N N . ASP A 1 88 ? 15.745 -6.298 -3.307 1.00 64.81 88 ASP A N 1
ATOM 653 C CA . ASP A 1 88 ? 16.908 -7.195 -3.268 1.00 64.81 88 ASP A CA 1
ATOM 654 C C . ASP A 1 88 ? 18.255 -6.480 -3.010 1.00 64.81 88 ASP A C 1
ATOM 656 O O . ASP A 1 88 ? 19.308 -7.127 -3.021 1.00 64.81 88 ASP A O 1
ATOM 660 N N . LYS A 1 89 ? 18.253 -5.158 -2.786 1.00 56.94 89 LYS A N 1
ATOM 661 C CA . LYS A 1 89 ? 19.458 -4.343 -2.527 1.00 56.94 89 LYS A CA 1
ATOM 662 C C . LYS A 1 89 ? 19.650 -4.036 -1.043 1.00 56.94 89 LYS A C 1
ATOM 664 O O . LYS A 1 89 ? 20.829 -4.034 -0.616 1.00 56.94 89 LYS A O 1
#

Foldseek 3Di:
DDDDDDDDDDPPPCPDPPPPPFDAVVVLVVQFPDKDDPDVQWIWTHHPPFIKIKGKAAAPQQVVCVVVVHDRDPPRIDMTIDTPVVVVD

Mean predicted aligned error: 11.82 Å

Nearest PDB structures (foldseek):
  8ps7-assembly2_B  TM=5.343E-01  e=2.277E-01  Medicago truncatula
  8ps7-assembly1_A  TM=5.478E-01  e=1.890E-01  Medicago truncatula
  3i0q-assembly1_A  TM=6.233E-01  e=3.083E+00  Legionella pneumophila serogroup 1